Protein AF-A0A1C0Y882-F1 (afdb_monomer)

Organism: NCBI:txid33978

Foldse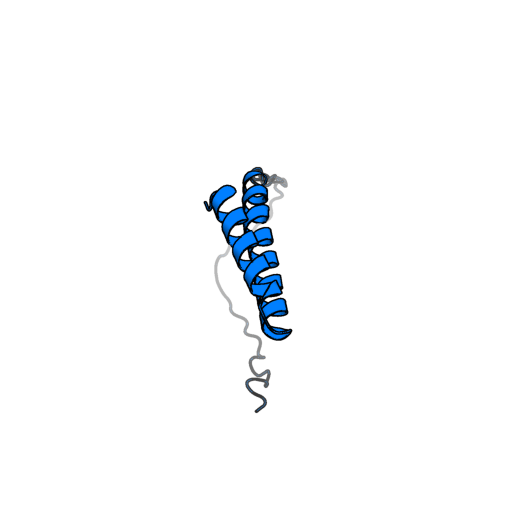ek 3Di:
DDDPVNLVVLLVVLVVQLVVDDPVSVVVSVVVNVVSVVVVVVVVVVVVPPDDDDDDDDDDDDDDDDDDDDDDDDDDDDDDDPPPDDDDDD

Solvent-accessible surface area (backbone atoms only — not compara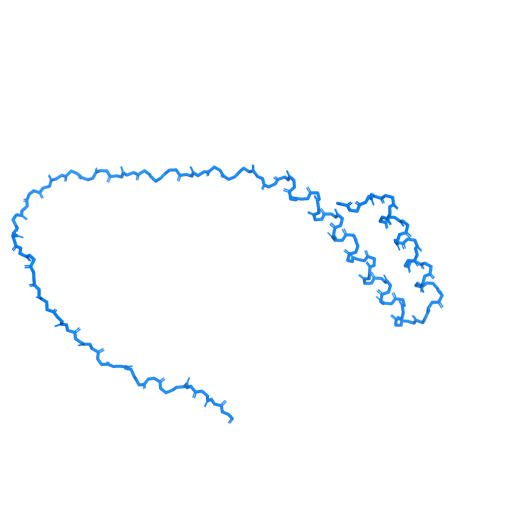ble to full-atom values): 6224 Å² total; per-residue (Å²): 133,85,52,74,66,60,53,51,53,52,43,53,52,33,52,53,48,29,72,75,41,54,77,64,48,25,52,51,26,53,50,52,44,50,52,54,51,51,57,58,56,53,64,61,54,62,78,75,69,83,83,81,77,83,80,76,84,81,79,80,84,77,85,89,76,90,76,90,80,90,78,94,78,88,81,92,80,88,82,88,74,97,76,79,90,77,85,80,92,128

Mean predicted aligned error: 19.1 Å

InterPro domains:
  IPR035218 Protein of unknown function DUF5327 [PF17261] (2-90)

Nearest PDB structures (foldseek):
  2rn7-assembly1_A  TM=2.899E-01  e=8.992E+00  Shigella flexneri

pLDDT: mean 71.21, std 20.4, range [38.38, 97.5]

Secondary structure (DSSP, 8-state):
---HHHHHHHHHHHHHHHHHS-HHHHHHHHHHHHHHHHHHHHHHHGGG------PPP----PPP----------------------S---

Sequence (90 aa):
MISKETLLQEITRQVAAAQAGNTQATREALTAIRSLCDVALRSEQVASQSVTQPMQPVQQAVPVMQQVSSLSATKRVEEDGANGDSIFDF

Structure (mmCIF, N/CA/C/O backbone):
data_AF-A0A1C0Y882-F1
#
_entry.id   AF-A0A1C0Y882-F1
#
loop_
_atom_site.group_PDB
_atom_site.id
_atom_site.type_symbol
_atom_site.label_atom_id
_atom_site.label_alt_id
_atom_site.label_comp_id
_atom_site.label_asym_id
_atom_site.label_entity_id
_atom_site.label_seq_id
_atom_site.pdbx_PDB_ins_code
_atom_site.Cartn_x
_atom_site.Cartn_y
_atom_site.Cartn_z
_atom_site.occupancy
_atom_site.B_iso_or_equiv
_atom_site.auth_seq_id
_atom_site.auth_comp_id
_atom_site.auth_asym_id
_atom_site.auth_atom_id
_atom_site.pdbx_PDB_model_num
ATOM 1 N N . MET A 1 1 ? -6.260 -4.246 16.565 1.00 62.25 1 MET A N 1
ATOM 2 C CA . MET A 1 1 ? -5.909 -3.034 15.794 1.00 62.25 1 MET A CA 1
ATOM 3 C C . MET A 1 1 ? -4.485 -3.190 15.289 1.00 62.25 1 MET A C 1
ATOM 5 O O . MET A 1 1 ? -3.656 -3.669 16.051 1.00 62.25 1 MET A O 1
ATOM 9 N N . ILE A 1 2 ? -4.211 -2.834 14.033 1.00 74.19 2 ILE A N 1
ATOM 10 C CA . ILE A 1 2 ? -2.833 -2.696 13.534 1.00 74.19 2 ILE A CA 1
ATOM 11 C C . ILE A 1 2 ? -2.202 -1.483 14.229 1.00 74.19 2 ILE A C 1
ATOM 13 O O . ILE A 1 2 ? -2.863 -0.457 14.388 1.00 74.19 2 ILE A O 1
ATOM 17 N N . SER A 1 3 ? -0.954 -1.604 14.685 1.00 86.38 3 SER A N 1
ATOM 18 C CA . SER A 1 3 ? -0.232 -0.473 15.272 1.00 86.38 3 SER A CA 1
ATOM 19 C C . SER A 1 3 ? 0.169 0.522 14.174 1.00 86.38 3 SER A C 1
ATOM 21 O O . SER A 1 3 ? 0.425 0.137 13.030 1.00 86.38 3 SER A O 1
ATOM 23 N N . LYS A 1 4 ? 0.251 1.816 14.515 1.00 87.19 4 LYS A N 1
ATOM 24 C CA . LYS A 1 4 ? 0.687 2.854 13.562 1.00 87.19 4 LYS A CA 1
ATOM 25 C C . LYS A 1 4 ? 2.077 2.551 12.988 1.00 87.19 4 LYS A C 1
ATOM 27 O O . LYS A 1 4 ? 2.321 2.805 11.817 1.00 87.19 4 LYS A O 1
ATOM 32 N N . GLU A 1 5 ? 2.956 1.952 13.787 1.00 89.56 5 GLU A N 1
ATOM 33 C CA . GLU A 1 5 ? 4.307 1.575 13.367 1.00 89.56 5 GLU A CA 1
ATOM 34 C C . GLU A 1 5 ? 4.309 0.473 12.299 1.00 89.56 5 GLU A C 1
ATOM 36 O O . GLU A 1 5 ? 4.950 0.626 11.261 1.00 89.56 5 GLU A O 1
ATOM 41 N N . THR A 1 6 ? 3.525 -0.592 12.493 1.00 90.06 6 THR A N 1
ATOM 42 C CA . THR A 1 6 ? 3.395 -1.669 11.499 1.00 90.06 6 THR A CA 1
ATOM 43 C C . THR A 1 6 ? 2.775 -1.161 10.197 1.00 90.06 6 THR A C 1
ATOM 45 O O . THR A 1 6 ? 3.201 -1.561 9.116 1.00 90.06 6 THR A O 1
ATOM 48 N N . LEU A 1 7 ? 1.811 -0.235 10.274 1.00 92.88 7 LEU A N 1
ATOM 49 C CA . LEU A 1 7 ? 1.230 0.398 9.087 1.00 92.88 7 LEU A CA 1
ATOM 50 C C . LEU A 1 7 ? 2.290 1.157 8.274 1.00 92.88 7 LEU A C 1
ATOM 52 O O . LEU A 1 7 ? 2.369 1.000 7.057 1.00 92.88 7 LEU A O 1
ATOM 56 N N . LEU A 1 8 ? 3.113 1.967 8.948 1.00 94.06 8 LEU A N 1
ATOM 57 C CA . LEU A 1 8 ? 4.165 2.744 8.295 1.00 94.06 8 LEU A CA 1
ATOM 58 C C . LEU A 1 8 ? 5.224 1.836 7.658 1.00 94.06 8 LEU A C 1
ATOM 60 O O . LEU A 1 8 ? 5.617 2.088 6.522 1.00 94.06 8 LEU A O 1
ATOM 64 N N . GLN A 1 9 ? 5.621 0.751 8.331 1.00 95.75 9 GLN A N 1
ATOM 65 C CA . GLN A 1 9 ? 6.539 -0.245 7.764 1.00 95.75 9 GLN A CA 1
ATOM 66 C C . GLN A 1 9 ? 5.988 -0.883 6.482 1.00 95.75 9 GLN A C 1
ATOM 68 O O . GLN A 1 9 ? 6.707 -0.999 5.487 1.00 95.75 9 GLN A O 1
ATOM 73 N N . GLU A 1 10 ? 4.707 -1.257 6.470 1.00 94.88 10 GLU A N 1
ATOM 74 C CA . GLU A 1 10 ? 4.070 -1.831 5.282 1.00 94.88 10 GLU A CA 1
ATOM 75 C C . GLU A 1 10 ? 3.970 -0.821 4.133 1.00 94.88 10 GLU A C 1
ATOM 77 O O . GLU A 1 10 ? 4.262 -1.169 2.988 1.00 94.88 10 GLU A O 1
ATOM 82 N N . ILE A 1 11 ? 3.655 0.448 4.418 1.00 95.75 11 ILE A N 1
ATOM 83 C CA . ILE A 1 11 ? 3.679 1.515 3.406 1.00 95.75 11 ILE A CA 1
ATOM 84 C C . ILE A 1 11 ? 5.086 1.657 2.814 1.00 95.75 11 ILE A C 1
ATOM 86 O O . ILE A 1 11 ? 5.230 1.702 1.593 1.00 95.75 11 ILE A O 1
ATOM 90 N N . THR A 1 12 ? 6.136 1.664 3.641 1.00 96.50 12 THR A N 1
ATOM 91 C CA . THR A 1 12 ? 7.525 1.722 3.159 1.00 96.50 12 THR A CA 1
ATOM 92 C C . THR A 1 12 ? 7.864 0.536 2.255 1.00 96.50 12 THR A C 1
ATOM 94 O O . THR A 1 12 ? 8.482 0.726 1.204 1.00 96.50 12 THR A O 1
ATOM 97 N N . ARG A 1 13 ? 7.415 -0.678 2.601 1.00 95.62 13 ARG A N 1
ATOM 98 C CA . ARG A 1 13 ? 7.608 -1.866 1.756 1.00 95.62 13 ARG A CA 1
ATOM 99 C C . ARG A 1 13 ? 6.926 -1.712 0.397 1.00 95.62 13 ARG A C 1
ATOM 101 O O . ARG A 1 13 ? 7.536 -2.013 -0.627 1.00 95.62 13 ARG A O 1
ATOM 108 N N . GLN A 1 14 ? 5.686 -1.225 0.377 1.00 96.00 14 GLN A N 1
ATOM 109 C CA . GLN A 1 14 ? 4.945 -1.002 -0.867 1.00 96.00 14 GLN A CA 1
ATOM 110 C C . GLN A 1 14 ? 5.588 0.091 -1.728 1.00 96.00 14 GLN A C 1
ATOM 112 O O . GLN A 1 14 ? 5.665 -0.049 -2.944 1.00 96.00 14 GLN A O 1
ATOM 117 N N . VAL A 1 15 ? 6.129 1.147 -1.113 1.00 96.38 15 VAL A N 1
ATOM 118 C CA . VAL A 1 15 ? 6.879 2.193 -1.825 1.00 96.38 15 VAL A CA 1
ATOM 119 C C . VAL A 1 15 ? 8.137 1.624 -2.488 1.00 96.38 15 VAL A C 1
ATOM 121 O O . VAL A 1 15 ? 8.408 1.943 -3.644 1.00 96.38 15 VAL A O 1
ATOM 124 N N . ALA A 1 16 ? 8.884 0.754 -1.803 1.00 95.44 16 ALA A N 1
ATOM 125 C CA . ALA A 1 16 ? 10.043 0.086 -2.397 1.00 95.44 16 ALA A CA 1
ATOM 126 C C . ALA A 1 16 ? 9.639 -0.825 -3.572 1.00 95.44 16 ALA A C 1
ATOM 128 O O . ALA A 1 16 ? 10.267 -0.788 -4.630 1.00 95.44 16 ALA A O 1
ATOM 129 N N . ALA A 1 17 ? 8.549 -1.586 -3.424 1.00 91.75 17 ALA A N 1
ATOM 130 C CA . ALA A 1 17 ? 8.009 -2.428 -4.492 1.00 91.75 17 ALA A CA 1
ATOM 131 C C . ALA A 1 17 ? 7.562 -1.607 -5.715 1.00 91.75 17 ALA A C 1
ATOM 133 O O . ALA A 1 17 ? 7.824 -1.993 -6.852 1.00 91.75 17 ALA A O 1
ATOM 134 N N . ALA A 1 18 ? 6.948 -0.442 -5.489 1.00 94.38 18 ALA A N 1
ATOM 135 C CA . ALA A 1 18 ? 6.515 0.462 -6.549 1.00 94.38 18 ALA A CA 1
ATOM 136 C C . ALA A 1 18 ? 7.687 1.031 -7.365 1.00 94.38 18 ALA A C 1
ATOM 138 O O . ALA A 1 18 ? 7.536 1.229 -8.570 1.00 94.38 18 ALA A O 1
ATOM 139 N N . GLN A 1 19 ? 8.828 1.288 -6.714 1.00 92.25 19 GLN A N 1
ATOM 140 C CA . GLN A 1 19 ? 10.042 1.823 -7.343 1.00 92.25 19 GLN A CA 1
ATOM 141 C C . GLN A 1 19 ? 10.825 0.768 -8.134 1.00 92.25 19 GLN A C 1
ATOM 143 O O . GLN A 1 19 ? 11.444 1.099 -9.140 1.00 92.25 19 GLN A O 1
ATOM 148 N N . ALA A 1 20 ? 10.807 -0.488 -7.686 1.00 90.31 20 ALA A N 1
ATOM 149 C CA . ALA A 1 20 ? 11.497 -1.592 -8.357 1.00 90.31 20 ALA A CA 1
ATOM 150 C C . ALA A 1 20 ? 10.651 -2.271 -9.453 1.00 90.31 20 ALA A C 1
ATOM 152 O O . ALA A 1 20 ? 11.173 -3.060 -10.240 1.00 90.31 20 ALA A O 1
ATOM 153 N N . GLY A 1 21 ? 9.341 -2.017 -9.470 1.00 87.56 21 GLY A N 1
ATOM 154 C CA . GLY A 1 21 ? 8.377 -2.690 -10.332 1.00 87.56 21 GLY A CA 1
ATOM 155 C C . GLY A 1 21 ? 8.189 -2.059 -11.714 1.00 87.56 21 GLY A C 1
ATOM 156 O O . GLY A 1 21 ? 8.633 -0.952 -12.005 1.00 87.56 21 GLY A O 1
ATOM 157 N N . ASN A 1 22 ? 7.470 -2.780 -12.577 1.00 91.75 22 ASN A N 1
ATOM 158 C CA . ASN A 1 22 ? 6.932 -2.231 -13.823 1.00 91.75 22 ASN A CA 1
ATOM 159 C C . ASN A 1 22 ? 5.670 -1.385 -13.552 1.00 91.75 22 ASN A C 1
ATOM 161 O O . ASN A 1 22 ? 5.146 -1.367 -12.440 1.00 91.75 22 ASN A O 1
ATOM 165 N N . THR A 1 23 ? 5.119 -0.739 -14.582 1.00 92.81 23 THR A N 1
ATOM 166 C CA . THR A 1 23 ? 3.929 0.124 -14.461 1.00 92.81 23 THR A CA 1
ATOM 167 C C . THR A 1 23 ? 2.734 -0.552 -13.775 1.00 92.81 23 THR A C 1
ATOM 169 O O . THR A 1 23 ? 2.004 0.108 -13.034 1.00 92.81 23 THR A O 1
ATOM 172 N N . GLN A 1 24 ? 2.529 -1.854 -13.991 1.00 92.69 24 GLN A N 1
ATOM 173 C CA . GLN A 1 24 ? 1.444 -2.607 -13.361 1.00 92.69 24 GLN A CA 1
ATOM 174 C C . GLN A 1 24 ? 1.711 -2.816 -11.866 1.00 92.69 24 GLN A C 1
ATOM 176 O O . GLN A 1 24 ? 0.865 -2.480 -11.039 1.00 92.69 24 GLN A O 1
ATOM 181 N N . ALA A 1 25 ? 2.915 -3.266 -11.512 1.00 91.94 25 ALA A N 1
ATOM 182 C CA . ALA A 1 25 ? 3.331 -3.440 -10.123 1.00 91.94 25 ALA A CA 1
ATOM 183 C C . ALA A 1 25 ? 3.298 -2.112 -9.344 1.00 91.94 25 ALA A C 1
ATOM 185 O O . ALA A 1 25 ? 2.850 -2.074 -8.200 1.00 91.94 25 ALA A O 1
ATOM 186 N N . THR A 1 26 ? 3.682 -0.997 -9.976 1.00 95.00 26 THR A N 1
ATOM 187 C CA . THR A 1 26 ? 3.545 0.343 -9.389 1.00 95.00 26 THR A CA 1
ATOM 188 C C . THR A 1 26 ? 2.078 0.677 -9.097 1.00 95.00 26 THR A C 1
ATOM 190 O O . THR A 1 26 ? 1.765 1.162 -8.011 1.00 95.00 26 THR A O 1
ATOM 193 N N . ARG A 1 27 ? 1.151 0.401 -10.026 1.00 96.38 27 ARG A N 1
ATOM 194 C CA . ARG A 1 27 ? -0.291 0.647 -9.820 1.00 96.38 27 ARG A CA 1
ATOM 195 C C . ARG A 1 27 ? -0.875 -0.198 -8.691 1.00 96.38 27 ARG A C 1
ATOM 197 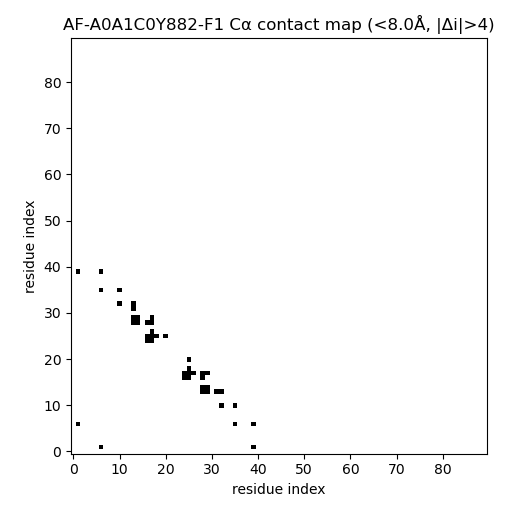O O . ARG A 1 27 ? -1.670 0.311 -7.898 1.00 96.38 27 ARG A O 1
ATOM 204 N N . GLU A 1 28 ? -0.483 -1.461 -8.610 1.00 95.31 28 GLU A N 1
ATOM 205 C CA . GLU A 1 28 ? -0.906 -2.371 -7.545 1.00 95.31 28 GLU A CA 1
ATOM 206 C C . GLU A 1 28 ? -0.378 -1.913 -6.181 1.00 95.31 28 GLU A C 1
ATOM 208 O O . GLU A 1 28 ? -1.160 -1.776 -5.238 1.00 95.31 28 GLU A O 1
ATOM 213 N N . ALA A 1 29 ? 0.907 -1.559 -6.093 1.00 96.06 29 ALA A N 1
ATOM 214 C CA . ALA A 1 29 ? 1.512 -1.039 -4.870 1.00 96.06 29 ALA A CA 1
ATOM 215 C C . ALA A 1 29 ? 0.843 0.265 -4.397 1.00 96.06 29 ALA A C 1
ATOM 217 O O . ALA A 1 29 ? 0.527 0.411 -3.216 1.00 96.06 29 ALA A O 1
ATOM 218 N N . LEU A 1 30 ? 0.538 1.193 -5.311 1.00 96.25 30 LEU A N 1
ATOM 219 C CA . LEU A 1 30 ? -0.194 2.424 -4.985 1.00 96.25 30 LEU A CA 1
ATOM 220 C C . LEU A 1 30 ? -1.622 2.143 -4.497 1.00 96.25 30 LEU A C 1
ATOM 222 O O . LEU A 1 30 ? -2.106 2.798 -3.572 1.00 96.25 30 LEU A O 1
ATOM 226 N N . THR A 1 31 ? -2.291 1.147 -5.079 1.00 97.50 31 THR A N 1
ATOM 227 C CA . THR A 1 31 ? -3.632 0.727 -4.648 1.00 97.50 31 THR A CA 1
ATOM 228 C C . THR A 1 31 ? -3.595 0.119 -3.243 1.00 97.50 31 THR A C 1
ATOM 230 O O . THR A 1 31 ? -4.462 0.425 -2.424 1.00 97.50 31 THR A O 1
ATOM 233 N N . ALA A 1 32 ? -2.568 -0.677 -2.931 1.00 96.25 32 ALA A N 1
ATOM 234 C CA . ALA A 1 32 ? -2.351 -1.227 -1.595 1.00 96.25 32 ALA A CA 1
ATOM 235 C C . ALA A 1 32 ? -2.050 -0.136 -0.553 1.00 96.25 32 ALA A C 1
ATOM 237 O O . ALA A 1 32 ? -2.582 -0.174 0.552 1.00 96.25 32 ALA A O 1
ATOM 238 N N . ILE A 1 33 ? -1.249 0.877 -0.901 1.00 96.25 33 ILE A N 1
ATOM 239 C CA . ILE A 1 33 ? -0.995 2.023 -0.012 1.00 96.25 33 ILE A CA 1
ATOM 240 C C . ILE A 1 33 ? -2.303 2.759 0.298 1.00 96.25 33 ILE A C 1
ATOM 242 O O . ILE A 1 33 ? -2.573 3.077 1.456 1.00 96.25 33 ILE A O 1
ATOM 246 N N . ARG A 1 34 ? -3.148 2.989 -0.716 1.00 96.88 34 ARG A N 1
ATOM 247 C CA . ARG A 1 34 ? -4.449 3.640 -0.521 1.00 96.88 34 ARG A CA 1
ATOM 248 C C . ARG A 1 34 ? -5.340 2.855 0.444 1.00 96.88 34 ARG A C 1
ATOM 250 O O . ARG A 1 34 ? -5.873 3.447 1.377 1.00 96.88 34 ARG A O 1
ATOM 257 N N . SER A 1 35 ? -5.474 1.542 0.256 1.00 95.19 35 SER A N 1
ATOM 258 C CA . SER A 1 35 ? -6.324 0.721 1.125 1.00 95.19 35 SER A CA 1
ATOM 259 C C . SER A 1 35 ? -5.798 0.642 2.563 1.00 95.19 35 SER A C 1
ATOM 261 O O . SER A 1 35 ? -6.597 0.671 3.499 1.00 95.19 35 SER A O 1
ATOM 263 N N . LEU A 1 36 ? -4.474 0.615 2.761 1.00 93.25 36 LEU A N 1
ATOM 264 C CA . LEU A 1 36 ? -3.853 0.688 4.089 1.00 93.25 36 LEU A CA 1
ATOM 265 C C . LEU A 1 36 ? -4.225 1.990 4.816 1.00 93.25 36 LEU A C 1
ATOM 267 O O . LEU A 1 36 ? -4.620 1.953 5.984 1.00 93.25 36 LEU A O 1
ATOM 271 N N . CYS A 1 37 ? -4.161 3.127 4.122 1.00 92.50 37 CYS A N 1
ATOM 272 C CA . CYS A 1 37 ? -4.567 4.418 4.676 1.00 92.50 37 CYS A CA 1
ATOM 273 C C . CYS A 1 37 ? -6.067 4.464 4.998 1.00 92.50 37 CYS A C 1
ATOM 275 O O . CYS A 1 37 ? -6.444 4.912 6.081 1.00 92.50 37 CYS A O 1
ATOM 277 N N . ASP A 1 38 ? -6.919 3.957 4.102 1.00 91.69 38 ASP A N 1
ATOM 278 C CA . ASP A 1 38 ? -8.370 3.934 4.309 1.00 91.69 38 ASP A CA 1
ATOM 279 C C . ASP A 1 38 ? -8.742 3.140 5.573 1.00 91.69 38 ASP A C 1
ATOM 281 O O . ASP A 1 38 ? -9.554 3.593 6.380 1.00 91.69 38 ASP A O 1
ATOM 285 N N . VAL A 1 39 ? -8.121 1.975 5.791 1.00 88.69 39 VAL A N 1
ATOM 286 C CA . VAL A 1 39 ? -8.358 1.147 6.986 1.00 88.69 39 VAL A CA 1
ATOM 287 C C . VAL A 1 39 ? -7.897 1.857 8.260 1.00 88.69 39 VAL A C 1
ATOM 289 O O . VAL A 1 39 ? -8.611 1.836 9.266 1.00 88.69 39 VAL A O 1
ATOM 292 N N . ALA A 1 40 ? -6.734 2.509 8.225 1.00 87.88 40 ALA A N 1
ATOM 293 C CA . ALA A 1 40 ? -6.197 3.225 9.377 1.00 87.88 40 ALA A CA 1
ATOM 294 C C . ALA A 1 40 ? -7.096 4.398 9.801 1.00 87.88 40 ALA A C 1
ATOM 296 O O . ALA A 1 40 ? -7.419 4.527 10.982 1.00 87.88 40 ALA A O 1
ATOM 297 N N . LEU A 1 41 ? -7.560 5.202 8.840 1.00 86.81 41 LEU A N 1
ATOM 298 C CA . LEU A 1 41 ? -8.394 6.380 9.100 1.00 86.81 41 LEU A CA 1
ATOM 299 C C . LEU A 1 41 ? -9.822 6.005 9.512 1.00 86.81 41 LEU A C 1
ATOM 301 O O . LEU A 1 41 ? -10.414 6.631 10.393 1.00 86.81 41 LEU A O 1
ATOM 305 N N . ARG A 1 42 ? -10.379 4.937 8.934 1.00 82.06 42 ARG A N 1
ATOM 306 C CA . ARG A 1 42 ? -11.721 4.456 9.288 1.00 82.06 42 ARG A CA 1
ATOM 307 C C . ARG A 1 42 ? -11.782 3.921 10.719 1.00 82.06 42 ARG A C 1
ATOM 309 O O . ARG A 1 42 ? -12.826 4.027 11.357 1.00 82.06 42 ARG A O 1
ATOM 316 N N . SER A 1 43 ? -10.663 3.418 11.246 1.00 65.81 43 SER A N 1
ATOM 317 C CA . SER A 1 43 ? -10.550 2.998 12.645 1.00 65.81 43 SER A CA 1
ATOM 318 C C . SER A 1 43 ? -10.629 4.161 13.647 1.00 65.81 43 SER A C 1
ATOM 320 O O . SER A 1 43 ? -11.017 3.920 14.788 1.00 65.81 43 SER A O 1
ATOM 322 N N . GLU A 1 44 ? -10.299 5.399 13.257 1.00 61.44 44 GLU A N 1
ATOM 323 C CA . GLU A 1 44 ? -10.479 6.586 14.115 1.00 61.44 44 GLU A CA 1
ATOM 324 C C . GLU A 1 44 ? -11.931 7.089 14.102 1.00 61.44 44 GLU A C 1
ATOM 326 O O . GLU A 1 44 ? -12.427 7.607 15.099 1.00 61.44 44 GLU A O 1
ATOM 331 N N . GLN A 1 45 ? -12.656 6.886 13.000 1.00 58.53 45 GLN A N 1
ATOM 332 C CA . GLN A 1 45 ? -13.990 7.460 12.809 1.00 58.53 45 GLN A CA 1
ATOM 333 C C . GLN A 1 45 ? -15.107 6.702 13.550 1.00 58.53 45 GLN A C 1
ATOM 335 O O . GLN A 1 45 ? -16.110 7.307 13.931 1.00 58.53 45 GLN A O 1
ATOM 340 N N . VAL A 1 46 ? -14.930 5.400 13.808 1.00 56.34 46 VAL A N 1
ATOM 341 C CA . VAL A 1 46 ? -15.897 4.577 14.566 1.00 56.34 46 VAL A CA 1
ATOM 342 C C . VAL A 1 46 ? -15.899 4.925 16.062 1.00 56.34 46 VAL A C 1
ATOM 344 O O . VAL A 1 46 ? -16.929 4.787 16.715 1.00 56.34 46 VAL A O 1
ATOM 347 N N . ALA A 1 47 ? -14.798 5.455 16.606 1.00 55.19 47 ALA A N 1
ATOM 348 C CA . ALA A 1 47 ? -14.734 5.887 18.006 1.0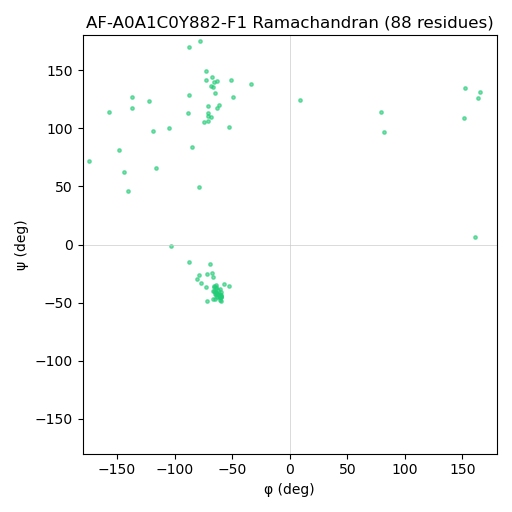0 55.19 47 ALA A CA 1
ATOM 349 C C . ALA A 1 47 ? -15.584 7.142 18.300 1.00 55.19 47 ALA A C 1
ATOM 351 O O . ALA A 1 47 ? -15.903 7.413 19.455 1.00 55.19 47 ALA A O 1
ATOM 352 N N . SER A 1 48 ? -15.978 7.888 17.264 1.00 55.62 48 SER A N 1
ATOM 353 C CA . SER A 1 48 ? -16.681 9.173 17.390 1.00 55.62 48 SER A CA 1
ATOM 354 C C . SER A 1 48 ? -18.187 9.088 17.112 1.00 55.62 48 SER A C 1
ATOM 356 O O . SER A 1 48 ? -18.879 10.100 17.202 1.00 55.62 48 SER A O 1
ATOM 358 N N . GLN A 1 49 ? -18.718 7.910 16.762 1.00 53.25 49 GLN A N 1
ATOM 359 C CA . GLN A 1 49 ? -20.129 7.721 16.397 1.00 53.25 49 GLN A CA 1
ATOM 360 C C . GLN A 1 49 ? -20.849 6.796 17.380 1.00 53.25 49 GLN A C 1
ATOM 362 O O . GLN A 1 49 ? -21.278 5.700 17.032 1.00 53.25 49 GLN A O 1
ATOM 367 N N . SER A 1 50 ? -21.003 7.230 18.627 1.00 53.34 50 SER A N 1
ATOM 368 C CA . SER A 1 50 ? -21.854 6.519 19.584 1.00 53.34 50 SER A CA 1
ATOM 369 C C . SER A 1 50 ? -22.595 7.475 20.512 1.00 53.34 50 SER A C 1
ATOM 371 O O . SER A 1 50 ? -22.394 7.431 21.719 1.00 53.34 50 SER A O 1
ATOM 373 N N . VAL A 1 51 ? -23.461 8.332 19.959 1.00 58.41 51 VAL A N 1
ATOM 374 C CA . VAL A 1 51 ? -24.596 8.917 20.700 1.00 58.41 51 VAL A CA 1
ATOM 375 C C . VAL A 1 51 ? -25.765 9.160 19.735 1.00 58.41 51 VAL A C 1
ATOM 377 O O . VAL A 1 51 ? -25.989 10.272 19.270 1.00 58.41 51 VAL A O 1
ATOM 380 N N . THR A 1 52 ? -26.543 8.127 19.427 1.00 57.19 52 THR A N 1
ATOM 381 C CA . THR A 1 52 ? -27.934 8.308 18.991 1.00 57.19 52 THR A CA 1
ATOM 382 C C . THR A 1 52 ? -28.825 7.918 20.162 1.00 57.19 52 THR A C 1
ATOM 384 O O . THR A 1 52 ? -29.012 6.743 20.466 1.00 57.19 52 THR A O 1
ATOM 387 N N . GLN A 1 53 ? -29.316 8.924 20.888 1.00 63.16 53 GLN A N 1
ATOM 388 C CA . GLN A 1 53 ? -30.328 8.711 21.920 1.00 63.16 53 GLN A CA 1
ATOM 389 C C . GLN A 1 53 ? -31.637 8.243 21.260 1.00 63.16 53 GLN A C 1
ATOM 391 O O . GLN A 1 53 ? -32.009 8.783 20.214 1.00 63.16 53 GLN A O 1
ATOM 396 N N . PRO A 1 54 ? -32.364 7.279 21.848 1.00 59.19 54 PRO A N 1
ATOM 397 C CA . PRO A 1 54 ? -33.682 6.911 21.355 1.00 59.19 54 PRO A CA 1
ATOM 398 C C . PRO A 1 54 ? -34.674 8.043 21.659 1.00 59.19 54 PRO A C 1
ATOM 400 O O . PRO A 1 54 ? -34.987 8.312 22.818 1.00 59.19 54 PRO A O 1
ATOM 403 N N . MET A 1 55 ? -35.186 8.709 20.618 1.00 58.44 55 MET A N 1
ATOM 404 C CA . MET A 1 55 ? -36.362 9.573 20.753 1.00 58.44 55 MET A CA 1
ATOM 405 C C . MET A 1 55 ? -37.556 8.705 21.162 1.00 58.44 55 MET A C 1
ATOM 407 O O . MET A 1 55 ? -37.960 7.802 20.429 1.00 58.44 55 MET A O 1
ATOM 411 N N . GLN A 1 56 ? -38.114 8.967 22.344 1.00 65.62 56 GLN A N 1
ATOM 412 C CA . GLN A 1 56 ? -39.369 8.358 22.775 1.00 65.62 56 GLN A CA 1
ATOM 413 C C . GLN A 1 56 ? -40.523 8.865 21.892 1.00 65.62 56 GLN A C 1
ATOM 415 O O . GLN A 1 56 ? -40.611 10.072 21.647 1.00 65.62 56 GLN A O 1
ATOM 420 N N . PRO A 1 57 ? -41.433 7.991 21.430 1.00 60.47 57 PRO A N 1
ATOM 421 C CA . PRO A 1 57 ? -42.626 8.431 20.725 1.00 60.47 57 PRO A CA 1
ATOM 422 C C . PRO A 1 57 ? -43.585 9.117 21.707 1.00 60.47 57 PRO A C 1
ATOM 424 O O . PRO A 1 57 ? -44.059 8.510 22.667 1.00 60.47 57 PRO A O 1
ATOM 427 N N . VAL A 1 58 ? -43.884 10.393 21.457 1.00 59.16 58 VAL A N 1
ATOM 428 C CA . VAL A 1 58 ? -44.936 11.133 22.162 1.00 59.16 58 VAL A CA 1
ATOM 429 C C . VAL A 1 58 ? -46.286 10.545 21.750 1.00 59.16 58 VAL A C 1
ATOM 431 O O . VAL A 1 58 ? -46.726 10.711 20.613 1.00 59.16 58 VAL A O 1
ATOM 434 N N . GLN A 1 59 ? -46.944 9.844 22.672 1.00 57.91 59 GLN A N 1
ATOM 435 C CA . GLN A 1 59 ? -48.328 9.406 22.510 1.00 57.91 59 GLN A CA 1
ATOM 436 C C . GLN A 1 59 ? -49.249 10.628 22.614 1.00 57.91 59 GLN A C 1
ATOM 438 O O . GLN A 1 59 ? -49.457 11.173 23.697 1.00 57.91 59 GLN A O 1
ATOM 443 N N . GLN A 1 60 ? -49.803 11.070 21.485 1.00 53.03 60 GLN A N 1
ATOM 444 C CA . GLN A 1 60 ? -50.921 12.009 21.486 1.00 53.03 60 GLN A CA 1
ATOM 445 C C . GLN A 1 60 ? -52.191 11.255 21.890 1.00 53.03 60 GLN A C 1
ATOM 447 O O . GLN A 1 60 ? -52.749 10.479 21.117 1.00 53.03 60 GLN A O 1
ATOM 452 N N . ALA A 1 61 ? -52.634 11.477 23.126 1.00 54.59 61 ALA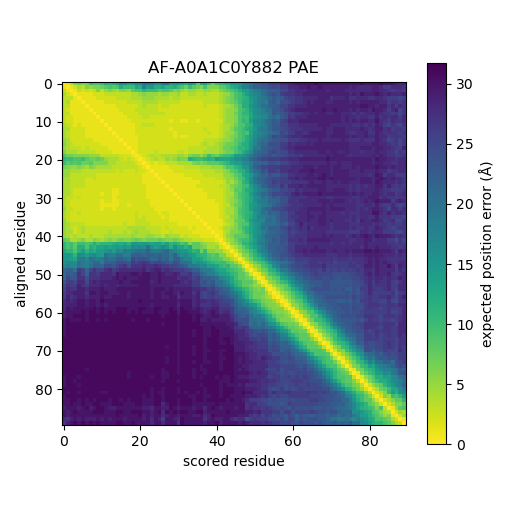 A N 1
ATOM 453 C CA . ALA A 1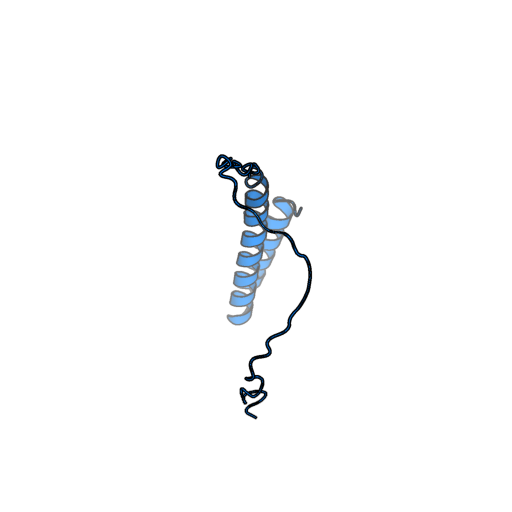 61 ? -53.951 11.071 23.586 1.00 54.59 61 ALA A CA 1
ATOM 454 C C . ALA A 1 61 ? -55.011 11.966 22.924 1.00 54.59 61 ALA A C 1
ATOM 456 O O . ALA A 1 61 ? -55.113 13.153 23.229 1.00 54.59 61 ALA A O 1
ATOM 457 N N . VAL A 1 62 ? -55.799 11.393 22.014 1.00 54.91 62 VAL A N 1
ATOM 458 C CA . VAL A 1 62 ? -57.037 12.004 21.512 1.00 54.91 62 VAL A CA 1
ATOM 459 C C . VAL A 1 62 ? -58.189 11.611 22.444 1.00 54.91 62 VAL A C 1
ATOM 461 O O . VAL A 1 62 ? -58.334 10.423 22.747 1.00 54.91 62 VAL A O 1
ATOM 464 N N . PRO A 1 63 ? -58.997 12.569 22.936 1.00 46.31 63 PRO A N 1
ATOM 465 C CA . PRO A 1 63 ? -60.084 12.277 23.855 1.00 46.31 63 PRO A CA 1
ATOM 466 C C . PRO A 1 63 ? -61.255 11.579 23.153 1.00 46.31 63 PRO A C 1
ATOM 468 O O . PRO A 1 63 ? -61.628 11.884 22.022 1.00 46.31 63 PRO A O 1
ATOM 471 N N . VAL A 1 64 ? -61.823 10.638 23.900 1.00 49.00 64 VAL A N 1
ATOM 472 C CA . VAL A 1 64 ? -63.004 9.822 23.625 1.00 49.00 64 VAL A CA 1
ATOM 473 C C . VAL A 1 64 ? -64.196 10.663 23.157 1.00 49.00 64 VAL A C 1
ATOM 475 O O . VAL A 1 64 ? -64.658 11.546 23.876 1.00 49.00 64 VAL A O 1
ATOM 478 N N . MET A 1 65 ? -64.776 10.289 22.014 1.00 45.19 65 MET A N 1
ATOM 479 C CA . MET A 1 65 ? -66.212 10.426 21.776 1.00 45.19 65 MET A CA 1
ATOM 480 C C . MET A 1 65 ? -66.788 9.048 21.455 1.00 45.19 65 MET A C 1
ATOM 482 O O . MET A 1 65 ? -66.317 8.333 20.574 1.00 45.19 65 MET A O 1
ATOM 486 N N . GLN A 1 66 ? -67.775 8.665 22.257 1.00 46.72 66 GLN A N 1
ATOM 487 C CA . GLN A 1 66 ? -68.521 7.420 22.180 1.00 46.72 66 GLN A CA 1
ATOM 488 C C . GLN A 1 66 ? -69.336 7.353 20.883 1.00 46.72 66 GLN A C 1
ATOM 490 O O . GLN A 1 66 ? -70.157 8.232 20.645 1.00 46.72 66 GLN A O 1
ATOM 495 N N . GLN A 1 67 ? -69.236 6.252 20.135 1.00 40.81 67 GLN A N 1
ATOM 496 C CA . GLN A 1 67 ? -70.420 5.667 19.502 1.00 40.81 67 GLN A CA 1
ATOM 497 C C . GLN A 1 67 ? -70.217 4.178 19.190 1.00 40.81 67 GLN A C 1
ATOM 499 O O . GLN A 1 67 ? -69.363 3.787 18.407 1.00 40.81 67 GLN A O 1
ATOM 504 N N . VAL A 1 68 ? -71.018 3.377 19.891 1.00 46.09 68 VAL A N 1
ATOM 505 C CA . VAL A 1 68 ? -71.586 2.060 19.563 1.00 46.09 68 VAL A CA 1
ATOM 506 C C . VAL A 1 68 ? -71.085 1.350 18.292 1.00 46.09 68 VAL A C 1
ATOM 508 O O . VAL A 1 68 ? -71.301 1.812 17.177 1.00 46.09 68 VAL A O 1
ATOM 511 N N . SER A 1 69 ? -70.583 0.123 18.440 1.00 38.50 69 SER A N 1
ATOM 512 C CA . SER A 1 69 ? -71.307 -1.098 18.035 1.00 38.50 69 SER A CA 1
ATOM 513 C C . SER A 1 69 ? -70.374 -2.307 17.990 1.00 38.50 69 SER A C 1
ATOM 515 O O . SER A 1 69 ? -69.285 -2.293 17.429 1.00 38.50 69 SER A O 1
ATOM 517 N N . SER A 1 70 ? -70.859 -3.363 18.622 1.00 45.59 70 SER A N 1
ATOM 518 C CA . SER A 1 70 ? -70.381 -4.737 18.615 1.00 45.59 70 SER A CA 1
ATOM 519 C C . SER A 1 70 ? -70.167 -5.314 17.210 1.00 45.59 70 SER A C 1
ATOM 521 O O . SER A 1 70 ? -71.031 -5.133 16.356 1.00 45.59 70 SER A O 1
ATOM 523 N N . LEU A 1 71 ? -69.10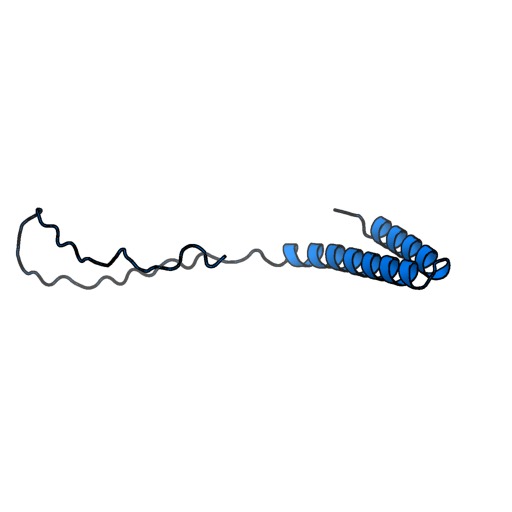8 -6.115 17.039 1.00 38.38 71 LEU A N 1
ATOM 524 C CA . LEU A 1 71 ? -69.127 -7.521 16.583 1.00 38.38 71 LEU A CA 1
ATOM 525 C C . LEU A 1 71 ? -67.821 -7.873 15.859 1.00 38.38 71 LEU A C 1
ATOM 527 O O . LEU A 1 71 ? -67.571 -7.490 14.720 1.00 38.38 71 LEU A O 1
ATOM 531 N N . SER A 1 72 ? -67.014 -8.689 16.527 1.00 45.12 72 SER A N 1
ATOM 532 C CA . SER A 1 72 ? -66.055 -9.576 15.884 1.00 45.12 72 SER A CA 1
ATOM 533 C C . SER A 1 72 ? -66.823 -10.555 14.988 1.00 45.12 72 SER A C 1
ATOM 535 O O . SER A 1 72 ? -67.655 -11.289 15.513 1.00 45.12 72 SER A O 1
ATOM 537 N N . ALA A 1 73 ? -66.551 -10.560 13.677 1.00 44.53 73 ALA A N 1
ATOM 538 C CA . ALA A 1 73 ? -66.477 -11.733 12.785 1.00 44.53 73 ALA A CA 1
ATOM 539 C C . ALA A 1 73 ? -66.820 -11.393 11.318 1.00 44.53 73 ALA A C 1
ATOM 541 O O . ALA A 1 73 ? -67.883 -10.861 11.019 1.00 44.53 73 ALA A O 1
ATOM 542 N N . THR A 1 74 ? -65.982 -11.927 10.419 1.00 44.94 74 THR A N 1
ATOM 543 C CA . THR A 1 74 ? -66.288 -12.298 9.020 1.00 44.94 74 THR A CA 1
ATOM 544 C C . THR A 1 74 ? -66.317 -11.159 7.991 1.00 44.94 74 THR A C 1
ATOM 546 O O . THR A 1 74 ? -67.259 -10.384 7.943 1.00 44.94 74 THR A O 1
ATOM 549 N N . LYS A 1 75 ? -65.377 -11.151 7.032 1.00 42.28 75 LYS A N 1
ATOM 550 C CA . LYS A 1 75 ? -65.557 -11.781 5.703 1.00 42.28 75 LYS A CA 1
ATOM 551 C C . LYS A 1 75 ? -64.507 -11.276 4.696 1.00 42.28 75 LYS A C 1
ATOM 553 O O . LYS A 1 75 ? -64.361 -10.084 4.468 1.00 42.28 75 LYS A O 1
ATOM 558 N N . ARG A 1 76 ? -63.816 -12.249 4.097 1.00 47.72 76 ARG A N 1
ATOM 559 C CA . ARG A 1 76 ? -63.073 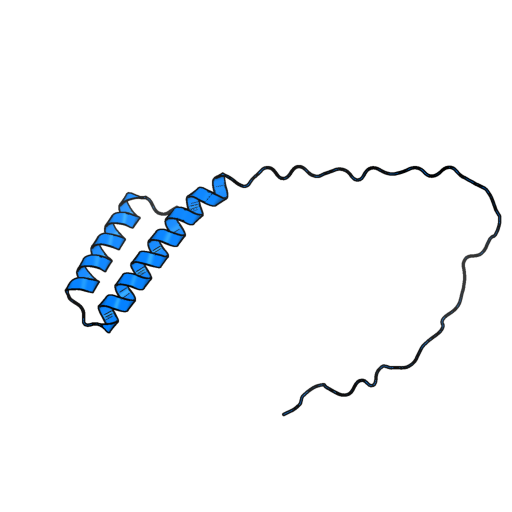-12.228 2.825 1.00 47.72 76 ARG A CA 1
ATOM 560 C C . ARG A 1 76 ? -63.711 -11.316 1.762 1.00 47.72 76 ARG A C 1
ATOM 562 O O . ARG A 1 76 ? -64.911 -11.452 1.531 1.00 47.72 76 ARG A O 1
ATOM 569 N N . VAL A 1 77 ? -62.883 -10.563 1.037 1.00 44.47 77 VAL A N 1
ATOM 570 C CA . VAL A 1 77 ? -63.062 -10.291 -0.399 1.00 44.47 77 VAL A CA 1
ATOM 571 C C . VAL A 1 77 ? -61.686 -10.420 -1.059 1.00 44.47 77 VAL A C 1
ATOM 573 O O . VAL A 1 77 ? -60.733 -9.756 -0.659 1.00 44.47 77 VAL A O 1
ATOM 576 N N . GLU A 1 78 ? -61.595 -11.382 -1.975 1.00 48.50 78 GLU A N 1
ATOM 577 C CA . GLU A 1 78 ? -60.530 -11.570 -2.961 1.00 48.50 78 GLU A CA 1
ATOM 578 C C . GLU A 1 78 ? -60.579 -10.423 -3.974 1.00 48.50 78 GLU A C 1
ATOM 580 O O . GLU A 1 78 ? -61.676 -10.034 -4.366 1.00 48.50 78 GLU A O 1
ATOM 585 N N . GLU A 1 79 ? -59.431 -9.951 -4.465 1.00 48.06 79 GLU A N 1
ATOM 586 C CA . GLU A 1 79 ? -59.399 -9.407 -5.821 1.00 48.06 79 GLU A CA 1
ATOM 587 C C . GLU A 1 79 ? -58.164 -9.882 -6.588 1.00 48.06 79 GLU A C 1
ATOM 589 O O . GLU A 1 79 ? -57.023 -9.856 -6.123 1.00 48.06 79 GLU A O 1
ATOM 594 N N . ASP A 1 80 ? -58.528 -10.416 -7.742 1.00 51.34 80 ASP A N 1
ATOM 595 C CA . ASP A 1 80 ? -57.829 -11.125 -8.791 1.00 51.34 80 ASP A CA 1
ATOM 596 C C . ASP A 1 80 ? -56.766 -10.247 -9.470 1.00 51.34 80 ASP A C 1
ATOM 598 O O . ASP A 1 80 ? -56.973 -9.055 -9.694 1.00 51.34 80 ASP A O 1
ATOM 602 N N . GLY A 1 81 ? -55.612 -10.825 -9.801 1.00 50.84 81 GLY A N 1
ATOM 603 C CA . GLY A 1 81 ? -54.506 -10.062 -10.396 1.00 50.84 81 GLY A CA 1
ATOM 604 C C . GLY A 1 81 ? -53.122 -10.705 -10.322 1.00 50.84 81 GLY A C 1
ATOM 605 O O . GLY A 1 81 ? -52.133 -10.088 -10.710 1.00 50.84 81 GLY A O 1
ATOM 606 N N . ALA A 1 82 ? -53.022 -11.949 -9.851 1.00 55.00 82 ALA A N 1
ATOM 607 C CA . ALA A 1 82 ? -51.776 -12.711 -9.794 1.00 55.00 82 ALA A CA 1
ATOM 608 C C . ALA A 1 82 ? -51.375 -13.311 -11.160 1.00 55.00 82 ALA A C 1
ATOM 610 O O . ALA A 1 82 ? -51.071 -14.493 -11.228 1.00 55.00 82 ALA A O 1
ATOM 611 N N . ASN A 1 83 ? -51.368 -12.513 -12.236 1.00 57.88 83 ASN A N 1
ATOM 612 C CA . ASN A 1 83 ? -50.898 -12.921 -13.572 1.00 57.88 83 ASN A CA 1
ATOM 613 C C . ASN A 1 83 ? -50.104 -11.797 -14.273 1.00 57.88 83 ASN A C 1
ATOM 615 O O . ASN A 1 83 ? -50.333 -11.484 -15.440 1.00 57.88 83 ASN A O 1
ATOM 619 N N . GLY A 1 84 ? -49.180 -11.158 -13.551 1.00 55.31 84 GLY A N 1
ATOM 620 C CA . GLY A 1 84 ? -48.199 -10.232 -14.125 1.00 55.31 84 GLY A CA 1
ATOM 621 C C . GLY A 1 84 ? -46.985 -10.991 -14.656 1.00 55.31 84 GLY A C 1
ATOM 622 O O . GLY A 1 84 ? -45.999 -11.155 -13.944 1.00 55.31 84 GLY A O 1
ATOM 623 N N . ASP A 1 85 ? -47.107 -11.483 -15.882 1.00 61.62 85 ASP A N 1
ATOM 624 C CA . ASP A 1 85 ? -46.075 -12.127 -16.693 1.00 61.62 85 ASP A CA 1
ATOM 625 C C . ASP A 1 85 ? -44.799 -11.268 -16.809 1.00 61.62 85 ASP A C 1
ATOM 627 O O . ASP A 1 85 ? -44.762 -10.280 -17.541 1.00 61.62 85 ASP A O 1
ATOM 631 N N . SER A 1 86 ? -43.768 -11.602 -16.031 1.00 62.59 86 SER A N 1
ATOM 632 C CA . SER A 1 86 ? -42.352 -11.325 -16.326 1.00 62.59 86 SER A CA 1
ATOM 633 C C . SER A 1 86 ? -41.484 -11.988 -15.261 1.00 62.59 86 SER A C 1
ATOM 635 O O . SER A 1 86 ? -40.916 -11.344 -14.377 1.00 62.59 86 SER A O 1
ATOM 637 N N . ILE A 1 87 ? -41.406 -13.315 -15.331 1.00 67.69 87 ILE A N 1
ATOM 638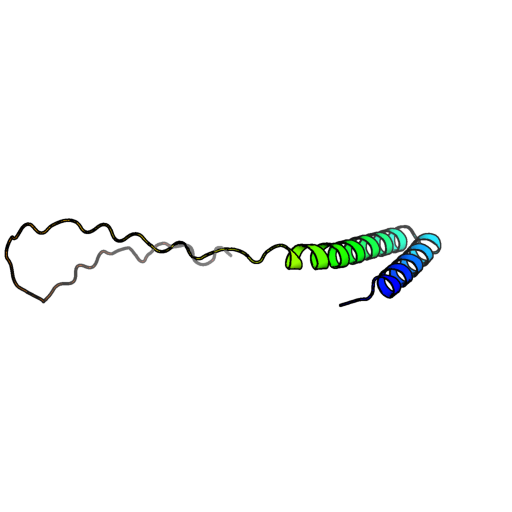 C CA . ILE A 1 87 ? -40.415 -14.098 -14.600 1.00 67.69 87 ILE A CA 1
ATOM 639 C C . ILE A 1 87 ? -39.579 -14.822 -15.664 1.00 67.69 87 ILE A C 1
ATOM 641 O O . ILE A 1 87 ? -39.985 -15.842 -16.205 1.00 67.69 87 ILE A O 1
ATOM 645 N N . PHE A 1 88 ? -38.422 -14.229 -15.975 1.00 56.78 88 PHE A N 1
ATOM 646 C CA . PHE A 1 88 ? -37.415 -14.661 -16.958 1.00 56.78 88 PHE A CA 1
ATOM 647 C C . PHE A 1 88 ? -37.684 -14.293 -18.430 1.00 56.78 88 PHE A C 1
ATOM 649 O O . PHE A 1 88 ? -38.341 -15.020 -19.166 1.00 56.78 88 PHE A O 1
ATOM 656 N N . ASP A 1 89 ? -37.064 -13.194 -18.862 1.00 60.81 89 ASP A N 1
ATOM 657 C CA . ASP A 1 89 ? -36.682 -12.972 -20.261 1.00 60.81 89 ASP A CA 1
ATOM 658 C C . ASP A 1 89 ? -35.273 -13.584 -20.432 1.00 60.81 89 ASP A C 1
ATOM 660 O O . ASP A 1 89 ? -34.339 -13.164 -19.737 1.00 60.81 89 ASP A O 1
ATOM 664 N N . PHE A 1 90 ? -35.156 -14.651 -21.230 1.00 53.00 90 PHE A N 1
ATOM 665 C CA . PHE A 1 90 ? -33.907 -15.370 -21.537 1.00 53.00 90 PHE A CA 1
ATOM 666 C C . PHE A 1 90 ? -33.386 -14.977 -22.918 1.00 53.00 90 PHE A C 1
ATOM 668 O O . PHE A 1 90 ? -34.203 -14.962 -23.865 1.00 53.00 90 PHE A O 1
#

Radius of gyration: 31.51 Å; Cα contacts (8 Å, |Δi|>4): 22; chains: 1; bounding box: 83×28×45 Å